Protein AF-A0A8K0NH85-F1 (afdb_monomer_lite)

pLDDT: mean 87.41, std 13.12, range [45.31, 97.56]

Radius of gyration: 28.82 Å; chains: 1; bounding box: 73×36×94 Å

Secondary structure (DSSP, 8-state):
--HHHHHHHHHHHHHHHHHHHHHHHHHHT--PPTTSS-TTS-GGGSHHHHHHHHHHHHHHHHHHHHHHHHHHHHH-SS-SHHHHHHHHHHHHHHHHHHHHHHHHHHHHHHHHHHHHHHHHHHHHHHHHHHHHHTTSPPPPP--------

Organism: NCBI:txid83212

Structure (mmCIF, N/CA/C/O backbone):
data_AF-A0A8K0NH85-F1
#
_entry.id   AF-A0A8K0NH85-F1
#
loop_
_atom_site.group_PDB
_atom_site.id
_atom_site.type_symbol
_atom_site.label_atom_id
_atom_site.label_alt_id
_atom_site.label_comp_id
_atom_site.label_asym_id
_atom_site.label_entity_id
_atom_site.label_seq_id
_atom_site.pdbx_PDB_ins_code
_atom_site.Cartn_x
_atom_site.Cartn_y
_atom_site.Cartn_z
_atom_site.occupancy
_atom_site.B_iso_or_equiv
_atom_site.auth_seq_id
_atom_site.auth_comp_id
_atom_site.auth_asym_id
_atom_site.auth_atom_id
_atom_site.pdbx_PDB_model_num
ATOM 1 N N . MET A 1 1 ? -8.483 4.966 26.892 1.00 64.50 1 MET A N 1
ATOM 2 C CA . MET A 1 1 ? -9.019 5.125 25.525 1.00 64.50 1 MET A CA 1
ATOM 3 C C . MET A 1 1 ? -10.503 4.793 25.533 1.00 64.50 1 MET A C 1
ATOM 5 O O . MET A 1 1 ? -10.872 3.815 26.172 1.00 64.50 1 MET A O 1
ATOM 9 N N . SER A 1 2 ? -11.349 5.618 24.913 1.00 85.12 2 SER A N 1
ATOM 10 C CA . SER A 1 2 ? -12.776 5.311 24.722 1.00 85.12 2 SER A CA 1
ATOM 11 C C . SER A 1 2 ? -12.967 4.445 23.472 1.00 85.12 2 SER A C 1
ATOM 13 O O . SER A 1 2 ? -12.147 4.505 22.558 1.00 85.12 2 SER A O 1
ATOM 15 N N . LEU A 1 3 ? -14.051 3.661 23.414 1.00 86.50 3 LEU A N 1
ATOM 16 C CA . LEU A 1 3 ? -14.378 2.834 22.241 1.00 86.50 3 LEU A CA 1
ATOM 17 C C . LEU A 1 3 ? -14.515 3.677 20.965 1.00 86.50 3 LEU A C 1
ATOM 19 O O . LEU A 1 3 ? -13.900 3.361 19.955 1.00 86.50 3 LEU A O 1
ATOM 23 N N . ARG A 1 4 ? -15.200 4.820 21.053 1.00 89.69 4 ARG A N 1
ATOM 24 C CA . ARG A 1 4 ? -15.358 5.757 19.935 1.00 89.69 4 ARG A CA 1
ATOM 25 C C . ARG A 1 4 ? -14.024 6.246 19.355 1.00 89.69 4 ARG A C 1
ATOM 27 O O . ARG A 1 4 ? -13.866 6.307 18.145 1.00 89.69 4 ARG A O 1
ATOM 34 N N . GLY A 1 5 ? -13.042 6.559 20.204 1.00 91.94 5 GLY A N 1
ATOM 35 C CA . GLY A 1 5 ? -11.722 6.988 19.725 1.00 91.94 5 GLY A CA 1
ATOM 36 C C . GLY A 1 5 ? -10.937 5.866 19.030 1.00 91.94 5 GLY A C 1
ATOM 37 O O . GLY A 1 5 ? -10.089 6.137 18.183 1.00 91.94 5 GLY A O 1
ATOM 38 N N . LEU A 1 6 ? -11.213 4.603 19.371 1.00 93.12 6 LEU A N 1
ATOM 39 C CA . LEU A 1 6 ? -10.645 3.443 18.678 1.00 93.12 6 LEU A CA 1
ATOM 40 C C . LEU A 1 6 ? -11.316 3.227 17.313 1.00 93.12 6 LEU A C 1
ATOM 42 O O . LEU A 1 6 ? -10.627 2.928 16.344 1.00 93.12 6 LEU A O 1
ATOM 46 N N . GLU A 1 7 ? -12.630 3.435 17.216 1.00 94.19 7 GLU A N 1
ATOM 47 C CA . GLU A 1 7 ? -13.377 3.382 15.948 1.00 94.19 7 GLU A CA 1
ATOM 48 C C . GLU A 1 7 ? -12.935 4.476 14.965 1.00 94.19 7 GLU A C 1
ATOM 50 O O . GLU A 1 7 ? -12.741 4.209 13.778 1.00 94.19 7 GLU A O 1
ATOM 55 N N . GLU A 1 8 ? -12.724 5.700 15.453 1.00 96.00 8 GLU A N 1
ATOM 56 C CA . GLU A 1 8 ? -12.229 6.819 14.641 1.00 96.00 8 GLU A CA 1
ATOM 57 C C . GLU A 1 8 ? -10.843 6.506 14.051 1.00 96.00 8 GLU A C 1
ATOM 59 O O . GLU A 1 8 ? -10.610 6.706 12.857 1.00 96.00 8 GLU A O 1
ATOM 64 N N . ARG A 1 9 ? -9.938 5.924 14.848 1.00 96.12 9 ARG A N 1
ATOM 65 C CA . ARG A 1 9 ? -8.616 5.499 14.361 1.00 96.12 9 ARG A CA 1
ATOM 66 C C . ARG A 1 9 ? -8.668 4.298 13.431 1.00 96.12 9 ARG A C 1
ATOM 68 O O . ARG A 1 9 ? -7.950 4.287 12.435 1.00 96.12 9 ARG A O 1
ATOM 75 N N . LEU A 1 10 ? -9.535 3.322 13.700 1.00 96.44 10 LEU A N 1
ATOM 76 C CA . LEU A 1 10 ? -9.773 2.221 12.769 1.00 96.44 10 LEU A CA 1
ATOM 77 C C . LEU A 1 10 ? -10.228 2.760 11.405 1.00 96.44 10 LEU A C 1
ATOM 79 O O . LEU A 1 10 ? -9.728 2.311 10.378 1.00 96.44 10 LEU A O 1
ATOM 83 N N . THR A 1 11 ? -11.132 3.739 11.395 1.00 97.31 11 THR A N 1
ATOM 84 C CA . THR A 1 11 ? -11.631 4.369 10.164 1.00 97.31 11 THR A CA 1
ATOM 85 C C . THR A 1 11 ? -10.499 5.065 9.409 1.00 97.31 11 THR A C 1
ATOM 87 O O . THR A 1 11 ? -10.301 4.813 8.222 1.00 97.31 11 THR A O 1
ATOM 90 N N . ALA A 1 12 ? -9.676 5.854 10.105 1.00 97.19 12 ALA A N 1
ATOM 91 C CA . ALA A 1 12 ? -8.498 6.481 9.506 1.00 97.19 12 ALA A CA 1
ATOM 92 C C . ALA A 1 12 ? -7.509 5.441 8.937 1.00 97.19 12 ALA A C 1
ATOM 94 O O . ALA A 1 12 ? -6.953 5.612 7.848 1.00 97.19 12 ALA A O 1
ATOM 95 N N . LEU A 1 13 ? -7.310 4.315 9.629 1.00 96.38 13 LEU A N 1
ATOM 96 C CA . LEU A 1 13 ? -6.444 3.240 9.149 1.00 96.38 13 LEU A CA 1
ATOM 97 C C . LEU A 1 13 ? -7.036 2.517 7.923 1.00 96.38 13 LEU A C 1
ATOM 99 O O . LEU A 1 13 ? -6.306 2.132 7.009 1.00 96.38 13 LEU A O 1
ATOM 103 N N . GLN A 1 14 ? -8.359 2.368 7.852 1.00 97.25 14 GLN A N 1
ATOM 104 C CA . GLN A 1 14 ? -9.045 1.845 6.666 1.00 97.25 14 GLN A CA 1
ATOM 105 C C . GLN A 1 14 ? -8.878 2.782 5.461 1.00 97.25 14 GLN A C 1
ATOM 107 O O . GLN A 1 14 ? -8.584 2.316 4.359 1.00 97.25 14 GLN A O 1
ATOM 112 N N . GLU A 1 15 ? -8.995 4.095 5.661 1.00 97.12 15 GLU A N 1
ATOM 113 C CA . GLU A 1 15 ? -8.787 5.098 4.610 1.00 97.12 15 GLU A CA 1
ATOM 114 C C . GLU A 1 15 ? -7.349 5.084 4.080 1.00 97.12 15 GLU A C 1
ATOM 116 O O . GLU A 1 15 ? -7.129 5.028 2.866 1.00 97.12 15 GLU A O 1
ATOM 121 N N . THR A 1 16 ? -6.354 5.055 4.970 1.00 95.75 16 THR A N 1
ATOM 122 C CA . THR A 1 16 ? -4.943 4.954 4.560 1.00 95.75 16 THR A CA 1
ATOM 123 C C . THR A 1 16 ? -4.648 3.624 3.861 1.00 95.75 16 THR A C 1
ATOM 125 O O . THR A 1 16 ? -3.892 3.592 2.888 1.00 95.75 16 THR A O 1
ATOM 128 N N . THR A 1 17 ? -5.300 2.528 4.262 1.00 95.62 17 THR A N 1
ATOM 129 C CA . THR A 1 17 ? -5.188 1.231 3.572 1.00 95.62 17 THR A CA 1
ATOM 130 C C . THR A 1 17 ? -5.838 1.261 2.182 1.00 95.62 17 THR A C 1
ATOM 132 O O . THR A 1 17 ? -5.322 0.652 1.238 1.00 95.62 17 THR A O 1
ATOM 135 N N . ALA A 1 18 ? -6.922 2.018 1.996 1.00 96.69 18 ALA A N 1
ATOM 136 C CA . ALA A 1 18 ? -7.509 2.248 0.678 1.00 96.69 18 ALA A CA 1
ATOM 137 C C . ALA A 1 18 ? -6.567 3.056 -0.234 1.00 96.69 18 ALA A C 1
ATOM 139 O O . ALA A 1 18 ? -6.356 2.679 -1.389 1.00 96.69 18 ALA A O 1
ATOM 140 N N . GLN A 1 19 ? -5.936 4.109 0.294 1.00 96.56 19 GLN A N 1
ATOM 141 C CA . GLN A 1 19 ? -4.909 4.874 -0.426 1.00 96.56 19 GLN A CA 1
ATOM 142 C C . GLN A 1 19 ? -3.714 3.987 -0.809 1.00 96.56 19 GLN A C 1
ATOM 144 O O . GLN A 1 19 ? -3.275 3.995 -1.960 1.00 96.56 19 GLN A O 1
ATOM 149 N N . LEU A 1 20 ? -3.252 3.145 0.121 1.00 96.81 20 LEU A N 1
ATOM 150 C CA . LEU A 1 20 ? -2.170 2.186 -0.093 1.00 96.81 20 LEU A CA 1
ATOM 151 C C . LEU A 1 20 ? -2.450 1.249 -1.278 1.00 96.81 20 LEU A C 1
ATOM 153 O O . LEU A 1 20 ? -1.564 1.004 -2.098 1.00 96.81 20 LEU A O 1
ATOM 157 N N . ARG A 1 21 ? -3.681 0.738 -1.401 1.00 96.88 21 ARG A N 1
ATOM 158 C CA . ARG A 1 21 ? -4.094 -0.085 -2.552 1.00 96.88 21 ARG A CA 1
ATOM 159 C C . ARG A 1 21 ? -3.969 0.684 -3.865 1.00 96.88 21 ARG A C 1
ATOM 161 O O . ARG A 1 21 ? -3.410 0.151 -4.819 1.00 96.88 21 ARG A O 1
ATOM 168 N N . GLY A 1 22 ? -4.419 1.939 -3.889 1.00 97.00 22 GLY A N 1
ATOM 169 C CA . GLY A 1 22 ? -4.297 2.806 -5.061 1.00 97.00 22 GLY A CA 1
ATOM 170 C C . GLY A 1 22 ? -2.843 3.014 -5.496 1.00 97.00 22 GLY A C 1
ATOM 171 O O . GLY A 1 22 ? -2.533 2.917 -6.684 1.00 97.00 22 GLY A O 1
ATOM 172 N N . LEU A 1 23 ? -1.930 3.223 -4.544 1.00 96.38 23 LEU A N 1
ATOM 173 C CA . LEU A 1 23 ? -0.499 3.351 -4.836 1.00 96.38 23 LEU A CA 1
ATOM 174 C C . LEU A 1 23 ? 0.108 2.041 -5.356 1.00 96.38 23 LEU A C 1
ATOM 176 O O . LEU A 1 23 ? 0.877 2.063 -6.316 1.00 96.38 23 LEU A O 1
ATOM 180 N N . ILE A 1 24 ? -0.264 0.896 -4.775 1.00 97.56 24 ILE A N 1
ATOM 181 C CA . ILE A 1 24 ? 0.177 -0.425 -5.253 1.00 97.56 24 ILE A CA 1
ATOM 182 C C . ILE A 1 24 ? -0.274 -0.660 -6.697 1.00 97.56 24 ILE A C 1
ATOM 184 O O . ILE A 1 24 ? 0.526 -1.107 -7.521 1.00 97.56 24 ILE A O 1
ATOM 188 N N . ASP A 1 25 ? -1.524 -0.337 -7.018 1.00 96.62 25 ASP A N 1
ATOM 189 C CA . ASP A 1 25 ? -2.052 -0.480 -8.374 1.00 96.62 25 ASP A CA 1
ATOM 190 C C . ASP A 1 25 ? -1.358 0.472 -9.354 1.00 96.62 25 ASP A C 1
ATOM 192 O O . ASP A 1 25 ? -1.064 0.085 -10.488 1.00 96.62 25 ASP A O 1
ATOM 196 N N . ARG A 1 26 ? -1.039 1.695 -8.915 1.00 96.12 26 ARG A N 1
ATOM 197 C CA . ARG A 1 26 ? -0.249 2.651 -9.698 1.00 96.12 26 ARG A CA 1
ATOM 198 C C . ARG A 1 26 ? 1.155 2.120 -9.978 1.00 96.12 26 ARG A C 1
ATOM 200 O O . ARG A 1 26 ? 1.601 2.206 -11.116 1.00 96.12 26 ARG A O 1
ATOM 207 N N . LEU A 1 27 ? 1.825 1.539 -8.982 1.00 96.00 27 LEU A N 1
ATOM 208 C CA . LEU A 1 27 ? 3.144 0.927 -9.159 1.00 96.00 27 LEU A CA 1
ATOM 209 C C . LEU A 1 27 ? 3.080 -0.255 -10.132 1.00 96.00 27 LEU A C 1
ATOM 211 O O . LEU A 1 27 ? 3.951 -0.398 -10.983 1.00 96.00 27 LEU A O 1
ATOM 215 N N . ALA A 1 28 ? 2.043 -1.089 -10.030 1.00 94.44 28 ALA A N 1
ATOM 216 C CA . ALA A 1 28 ? 1.883 -2.261 -10.887 1.00 94.44 28 ALA A CA 1
ATOM 217 C C . ALA A 1 28 ? 1.701 -1.900 -12.369 1.00 94.44 28 ALA A C 1
ATOM 219 O O . ALA A 1 28 ? 2.141 -2.660 -13.231 1.00 94.44 28 ALA A O 1
ATOM 220 N N . LYS A 1 29 ? 1.054 -0.760 -12.643 1.00 94.19 29 LYS A N 1
ATOM 221 C CA . LYS A 1 29 ? 0.748 -0.240 -13.986 1.00 94.19 29 LYS A CA 1
ATOM 222 C C . LYS A 1 29 ? 1.754 0.806 -14.474 1.00 94.19 29 LYS A C 1
ATOM 224 O O . LYS A 1 29 ? 1.499 1.469 -15.475 1.00 94.19 29 LYS A O 1
ATOM 229 N N . LEU A 1 30 ? 2.849 1.015 -13.747 1.00 92.12 30 LEU A N 1
ATOM 230 C CA . LEU A 1 30 ? 3.842 2.007 -14.121 1.00 92.12 30 LEU A CA 1
ATOM 231 C C . LEU A 1 30 ? 4.614 1.515 -15.350 1.00 92.12 30 LEU A C 1
ATOM 233 O O . LEU A 1 30 ? 5.323 0.512 -15.283 1.00 92.12 30 LEU A O 1
ATOM 237 N N . GLU A 1 31 ? 4.478 2.240 -16.455 1.00 89.12 31 GLU A N 1
ATOM 238 C CA . GLU A 1 31 ? 5.200 1.978 -17.696 1.00 89.12 31 GLU A CA 1
ATOM 239 C C . GLU A 1 31 ? 6.320 2.998 -17.892 1.00 89.12 31 GLU A C 1
ATOM 241 O O . GLU A 1 31 ? 6.141 4.199 -17.676 1.00 89.12 31 GLU A O 1
ATOM 246 N N . PHE A 1 32 ? 7.480 2.516 -18.330 1.00 87.25 32 PHE A 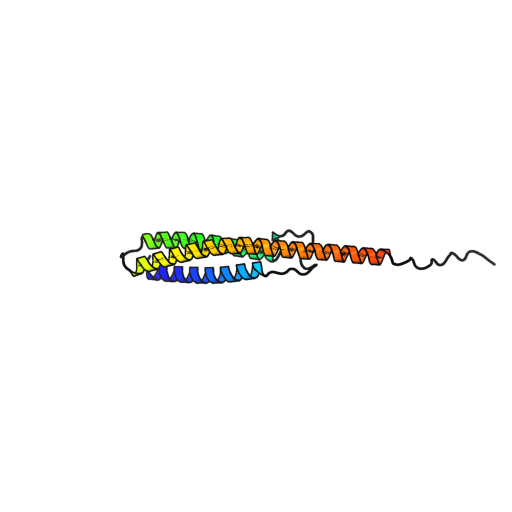N 1
ATOM 247 C CA . PHE A 1 32 ? 8.631 3.357 -18.627 1.00 87.25 32 PHE A CA 1
ATOM 248 C C . PHE A 1 32 ? 8.790 3.550 -20.132 1.00 87.25 32 PHE A C 1
ATOM 250 O O . PHE A 1 32 ? 8.844 2.584 -20.894 1.00 87.25 32 PHE A O 1
ATOM 257 N N . GLN A 1 33 ? 8.915 4.806 -20.560 1.00 83.94 33 GLN A N 1
ATOM 258 C CA . GLN A 1 33 ? 9.293 5.118 -21.935 1.00 83.94 33 GLN A CA 1
ATOM 259 C C . GLN A 1 33 ? 10.818 4.986 -22.108 1.00 83.94 33 GLN A C 1
ATOM 261 O O . GLN A 1 33 ? 11.564 5.359 -21.195 1.00 83.94 33 GLN A O 1
ATOM 266 N N . PRO A 1 34 ? 11.315 4.481 -23.253 1.00 79.62 34 PRO A N 1
ATOM 267 C CA . PRO A 1 34 ? 12.749 4.465 -23.550 1.00 79.62 34 PRO A CA 1
ATOM 268 C C . PRO A 1 34 ? 13.355 5.874 -23.430 1.00 79.62 34 PRO A C 1
ATOM 270 O O . PRO A 1 34 ? 12.788 6.824 -23.968 1.00 79.62 34 PRO A O 1
ATOM 273 N N . GLY A 1 35 ? 14.481 6.023 -22.724 1.00 74.62 35 GLY A N 1
ATOM 274 C CA . GLY A 1 35 ? 15.128 7.322 -22.485 1.00 74.62 35 GLY A CA 1
ATOM 275 C C . GLY A 1 35 ? 14.554 8.160 -21.334 1.00 74.62 35 GLY A C 1
ATOM 276 O O . GLY A 1 35 ? 15.128 9.193 -21.003 1.00 74.62 35 GLY A O 1
ATOM 277 N N . ALA A 1 36 ? 13.458 7.741 -20.686 1.00 75.81 36 ALA A N 1
ATOM 278 C CA . ALA A 1 36 ? 12.893 8.461 -19.535 1.00 75.81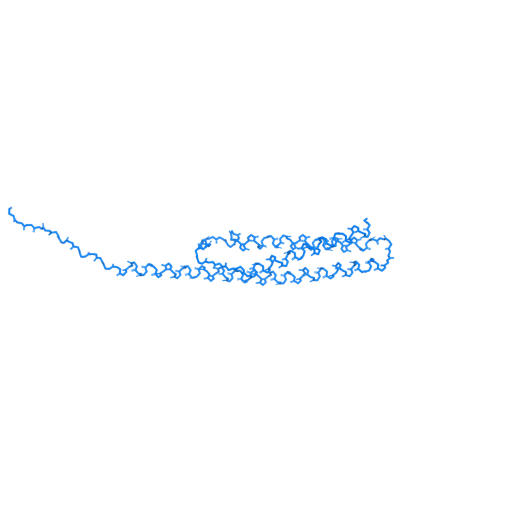 36 ALA A CA 1
ATOM 279 C C . ALA A 1 36 ? 13.679 8.239 -18.230 1.00 75.81 36 ALA A C 1
ATOM 281 O O . ALA A 1 36 ? 13.579 9.040 -17.302 1.00 75.81 36 ALA A O 1
ATOM 282 N N . VAL A 1 37 ? 14.446 7.149 -18.148 1.00 75.88 37 VAL A N 1
ATOM 283 C CA . VAL A 1 37 ? 15.313 6.835 -17.008 1.00 75.88 37 VAL A CA 1
ATOM 284 C C . VAL A 1 37 ? 16.716 6.577 -17.547 1.00 75.88 37 VAL A C 1
ATOM 286 O O . VAL A 1 37 ? 16.863 5.666 -18.364 1.00 75.88 37 VAL A O 1
ATOM 289 N N . PRO A 1 38 ? 17.743 7.320 -17.095 1.00 77.19 38 PRO A N 1
ATOM 290 C CA . PRO A 1 38 ? 19.113 7.094 -17.536 1.00 77.19 38 PRO A CA 1
ATOM 291 C C . PRO A 1 38 ? 19.536 5.629 -17.354 1.00 77.19 38 PRO A C 1
ATOM 293 O O . PRO A 1 38 ? 19.190 4.983 -16.358 1.00 77.19 38 PRO A O 1
ATOM 296 N N . LEU A 1 39 ? 20.304 5.101 -18.311 1.00 75.31 39 LEU A N 1
ATOM 297 C CA . LEU A 1 39 ? 20.749 3.701 -18.304 1.00 75.31 39 LEU A CA 1
ATOM 298 C C . LEU A 1 39 ? 21.598 3.339 -17.075 1.00 75.31 39 LEU A C 1
ATOM 300 O O . LEU A 1 39 ? 21.568 2.178 -16.665 1.00 75.31 39 LEU A O 1
ATOM 304 N N . ASP A 1 40 ? 22.297 4.325 -16.506 1.00 76.94 40 ASP A N 1
ATOM 305 C CA . ASP A 1 40 ? 23.177 4.188 -15.338 1.00 76.94 40 ASP A CA 1
ATOM 306 C C . ASP A 1 40 ? 22.517 4.637 -14.022 1.00 76.94 40 ASP A C 1
ATOM 308 O O . ASP A 1 40 ? 23.149 4.598 -12.971 1.00 76.94 40 ASP A O 1
ATOM 312 N N . ALA A 1 41 ? 21.257 5.087 -14.057 1.00 75.38 41 ALA A N 1
ATOM 313 C CA . ALA A 1 41 ? 20.554 5.499 -12.845 1.00 75.38 41 ALA A CA 1
ATOM 314 C C . ALA A 1 41 ? 20.169 4.283 -11.993 1.00 75.38 41 ALA A C 1
ATOM 316 O O . ALA A 1 41 ? 19.632 3.298 -12.509 1.00 75.38 41 ALA A O 1
ATOM 317 N N . ASP A 1 42 ? 20.366 4.382 -10.680 1.00 78.75 42 ASP A N 1
ATOM 318 C CA . ASP A 1 42 ? 19.856 3.392 -9.736 1.00 78.75 42 ASP A CA 1
ATOM 319 C C . ASP A 1 42 ? 18.326 3.292 -9.800 1.00 78.75 42 ASP A C 1
ATOM 321 O O . ASP A 1 42 ? 17.617 4.287 -9.980 1.00 78.75 42 ASP A O 1
ATOM 325 N N . ASP A 1 43 ? 17.805 2.076 -9.620 1.00 73.50 43 ASP A N 1
ATOM 326 C CA . ASP A 1 43 ? 16.359 1.819 -9.586 1.00 73.50 43 ASP A CA 1
ATOM 327 C C . ASP A 1 43 ? 15.666 2.644 -8.482 1.00 73.50 43 ASP A C 1
ATOM 329 O O . ASP A 1 43 ? 14.519 3.063 -8.654 1.00 73.50 43 ASP A O 1
ATOM 333 N N . ASP A 1 44 ? 16.366 2.908 -7.375 1.00 77.62 44 ASP A N 1
ATOM 334 C CA . ASP A 1 44 ? 15.855 3.664 -6.225 1.00 77.62 44 ASP A CA 1
ATOM 335 C C . ASP A 1 44 ? 15.664 5.160 -6.528 1.00 77.62 44 ASP A C 1
ATOM 337 O O . ASP A 1 44 ? 14.793 5.791 -5.936 1.00 77.62 44 ASP A O 1
ATOM 341 N N . SER A 1 45 ? 16.404 5.700 -7.501 1.00 80.31 45 SER A N 1
ATOM 342 C CA . SER A 1 45 ? 16.272 7.086 -7.982 1.00 80.31 45 SER A CA 1
ATOM 343 C C . SER A 1 45 ? 15.191 7.244 -9.057 1.00 80.31 45 SER A C 1
ATOM 345 O O . SER A 1 45 ? 14.991 8.331 -9.595 1.00 80.31 45 SER A O 1
ATOM 347 N N . SER A 1 46 ? 14.522 6.153 -9.439 1.00 84.69 46 SER A N 1
ATOM 348 C CA . SER A 1 46 ? 13.432 6.184 -10.412 1.00 84.69 46 SER A CA 1
ATOM 349 C C . SER A 1 46 ? 12.088 6.464 -9.737 1.00 84.69 46 SER A C 1
ATOM 351 O O . SER A 1 46 ? 11.889 6.155 -8.562 1.00 84.69 46 SER A O 1
ATOM 353 N N . ALA A 1 47 ? 11.098 6.910 -10.517 1.00 87.38 47 ALA A N 1
ATOM 354 C CA . ALA A 1 47 ? 9.720 7.064 -10.042 1.00 87.38 47 ALA A CA 1
ATOM 355 C C . ALA A 1 47 ? 9.138 5.769 -9.427 1.00 87.38 47 ALA A C 1
ATOM 357 O O . ALA A 1 47 ? 8.291 5.832 -8.537 1.00 87.38 47 ALA A O 1
ATOM 358 N N . SER A 1 48 ? 9.596 4.583 -9.863 1.00 90.62 48 SER A N 1
ATOM 359 C CA . SER A 1 48 ? 9.208 3.319 -9.212 1.00 90.62 48 SER A CA 1
ATOM 360 C C . SER A 1 48 ? 9.874 3.100 -7.860 1.00 90.62 48 SER A C 1
ATOM 362 O O . SER A 1 48 ? 9.262 2.474 -6.993 1.00 90.62 48 SER A O 1
ATOM 364 N N . GLY A 1 49 ? 11.102 3.590 -7.682 1.00 91.50 49 GLY A N 1
ATOM 365 C CA . GLY A 1 49 ? 11.857 3.531 -6.434 1.00 91.50 49 GLY A CA 1
ATOM 366 C C . GLY A 1 49 ? 11.206 4.391 -5.361 1.00 91.50 49 GLY A C 1
ATOM 367 O O . GLY A 1 49 ? 10.847 3.876 -4.302 1.00 91.50 49 GLY A O 1
ATOM 368 N N . GLU A 1 50 ? 10.925 5.654 -5.686 1.00 92.19 50 GLU A N 1
ATOM 369 C CA . GLU A 1 50 ? 10.217 6.594 -4.806 1.00 92.19 50 GLU A CA 1
ATOM 370 C C . GLU A 1 50 ? 8.844 6.054 -4.385 1.00 92.19 50 GLU A C 1
ATOM 372 O O . GLU A 1 50 ? 8.553 5.932 -3.193 1.00 92.19 50 GLU A O 1
ATOM 377 N N . LEU A 1 51 ? 8.031 5.619 -5.357 1.00 94.50 51 LEU A N 1
ATOM 378 C CA . LEU A 1 51 ? 6.711 5.048 -5.089 1.00 94.50 51 LEU A CA 1
ATOM 379 C C . LEU A 1 51 ? 6.808 3.758 -4.255 1.00 94.50 51 LEU A C 1
ATOM 381 O O . LEU A 1 51 ? 5.984 3.509 -3.376 1.00 94.50 51 LEU A O 1
ATOM 385 N N . SER A 1 52 ? 7.837 2.935 -4.484 1.00 94.75 52 SER A N 1
ATOM 386 C CA . SER A 1 52 ? 8.091 1.741 -3.669 1.00 94.75 52 SER A CA 1
ATOM 387 C C . SER A 1 52 ? 8.489 2.087 -2.234 1.00 94.75 52 SER A C 1
ATOM 389 O O . SER A 1 52 ? 8.099 1.368 -1.310 1.00 94.75 52 SER A O 1
ATOM 391 N N . ALA A 1 53 ? 9.259 3.156 -2.030 1.00 95.50 53 ALA A N 1
ATOM 392 C CA . ALA A 1 53 ? 9.658 3.620 -0.708 1.00 95.50 53 ALA A CA 1
ATOM 393 C C . ALA A 1 53 ? 8.452 4.156 0.079 1.00 95.50 53 ALA A C 1
ATOM 395 O O . ALA A 1 53 ? 8.262 3.761 1.232 1.00 95.50 53 ALA A O 1
ATOM 396 N N . GLU A 1 54 ? 7.601 4.959 -0.565 1.00 96.31 54 GLU A N 1
ATOM 397 C CA . GLU A 1 54 ? 6.357 5.486 0.008 1.00 96.31 54 GLU A CA 1
ATOM 398 C C . GLU A 1 54 ? 5.401 4.356 0.418 1.00 96.31 54 GLU A C 1
ATOM 400 O O . GLU A 1 54 ? 5.021 4.255 1.586 1.00 96.31 54 GLU A O 1
ATOM 405 N N . ILE A 1 55 ? 5.098 3.429 -0.502 1.00 96.69 55 ILE A N 1
ATOM 406 C CA . ILE A 1 55 ? 4.263 2.250 -0.215 1.00 96.69 55 ILE A CA 1
ATOM 407 C C . ILE A 1 55 ? 4.865 1.423 0.928 1.00 96.69 55 ILE A C 1
ATOM 409 O O . ILE A 1 55 ? 4.152 0.943 1.812 1.00 96.69 55 ILE A O 1
ATOM 413 N N . GLY A 1 56 ? 6.191 1.256 0.926 1.00 96.31 56 GLY A N 1
ATOM 414 C CA . GLY A 1 56 ? 6.922 0.555 1.974 1.00 96.31 56 GLY A CA 1
ATOM 415 C C . GLY A 1 56 ? 6.752 1.198 3.350 1.00 96.31 56 GLY A C 1
ATOM 416 O O . GLY A 1 56 ? 6.543 0.479 4.327 1.00 96.31 56 GLY A O 1
ATOM 417 N N . GLN A 1 57 ? 6.826 2.527 3.427 1.00 96.56 57 GLN A N 1
ATOM 418 C CA . GLN A 1 57 ? 6.626 3.274 4.666 1.00 96.56 57 GLN A CA 1
ATOM 419 C C . GLN A 1 57 ? 5.175 3.188 5.143 1.00 96.56 57 GLN A C 1
ATOM 421 O O . GLN A 1 57 ? 4.953 2.826 6.295 1.00 96.56 57 GLN A O 1
ATOM 426 N N . MET A 1 58 ? 4.202 3.423 4.258 1.00 96.69 58 MET A N 1
ATOM 427 C CA . MET A 1 58 ? 2.777 3.331 4.596 1.00 96.69 58 MET A CA 1
ATOM 428 C C . MET A 1 58 ? 2.387 1.940 5.102 1.00 96.69 58 MET A C 1
ATOM 430 O O . MET A 1 58 ? 1.643 1.828 6.070 1.00 96.69 58 MET A O 1
ATOM 434 N N . MET A 1 59 ? 2.915 0.868 4.499 1.00 96.06 59 MET A N 1
ATOM 435 C CA . MET A 1 59 ? 2.684 -0.494 4.995 1.00 96.06 59 MET A CA 1
ATOM 436 C C . MET A 1 59 ? 3.238 -0.716 6.401 1.00 96.06 59 MET A C 1
ATOM 438 O O . MET A 1 59 ? 2.576 -1.376 7.193 1.00 96.06 59 MET A O 1
ATOM 442 N N . ARG A 1 60 ? 4.455 -0.234 6.694 1.00 96.44 60 ARG A N 1
ATOM 443 C CA . ARG A 1 60 ? 5.055 -0.391 8.028 1.00 96.44 60 ARG A CA 1
ATOM 444 C C . ARG A 1 60 ? 4.216 0.341 9.065 1.00 96.44 60 ARG A C 1
ATOM 446 O O . ARG A 1 60 ? 3.694 -0.299 9.964 1.00 96.44 60 ARG A O 1
ATOM 453 N N . SER A 1 61 ? 3.977 1.633 8.843 1.00 96.50 61 SER A N 1
ATOM 454 C CA . SER A 1 61 ? 3.155 2.450 9.738 1.00 96.50 61 SER A CA 1
ATOM 455 C C . SER A 1 61 ? 1.742 1.889 9.913 1.00 96.50 61 SER A C 1
ATOM 457 O O . SER A 1 61 ? 1.220 1.897 11.021 1.00 96.50 61 SER A O 1
ATOM 459 N N . GLY A 1 62 ? 1.132 1.361 8.848 1.00 96.12 62 GLY A N 1
ATOM 460 C CA . GLY A 1 62 ? -0.196 0.757 8.929 1.00 96.12 62 GLY A CA 1
ATOM 461 C C . GLY A 1 62 ? -0.234 -0.555 9.719 1.00 96.12 62 GLY A C 1
ATOM 462 O O . GLY A 1 62 ? -1.207 -0.804 10.423 1.00 96.12 62 GLY A O 1
ATOM 463 N N . LEU A 1 63 ? 0.808 -1.390 9.628 1.00 95.88 63 LEU A N 1
ATOM 464 C CA . LEU A 1 63 ? 0.920 -2.614 10.433 1.00 95.88 63 LEU A CA 1
ATOM 465 C C . LEU A 1 63 ? 1.163 -2.292 11.910 1.00 95.88 63 LEU A C 1
ATOM 467 O O . LEU A 1 63 ? 0.519 -2.899 12.761 1.00 95.88 63 LEU A O 1
ATOM 471 N N . ASP A 1 64 ? 2.028 -1.318 12.192 1.00 97.06 64 ASP A N 1
ATOM 472 C CA . ASP A 1 64 ? 2.322 -0.878 13.558 1.00 97.06 64 ASP A CA 1
ATOM 473 C C . ASP A 1 64 ? 1.057 -0.302 14.232 1.00 97.06 64 ASP A C 1
ATOM 475 O O . ASP A 1 64 ? 0.724 -0.676 15.356 1.00 97.06 64 ASP A O 1
ATOM 479 N N . GLU A 1 65 ? 0.288 0.544 13.529 1.00 96.25 65 GLU A N 1
ATOM 480 C CA . GLU A 1 65 ? -0.985 1.081 14.045 1.00 96.25 65 GLU A CA 1
ATOM 481 C C . GLU A 1 65 ? -2.053 -0.013 14.196 1.00 96.25 65 GLU A C 1
ATOM 483 O O . GLU A 1 65 ? -2.820 0.009 15.157 1.00 96.25 65 GLU A O 1
ATOM 488 N N . GLN A 1 66 ? -2.116 -0.992 13.285 1.00 97.19 66 GLN A N 1
ATOM 489 C CA . GLN A 1 66 ? -3.053 -2.115 13.405 1.00 97.19 66 GLN A CA 1
ATOM 490 C C . GLN A 1 66 ? -2.757 -2.966 14.643 1.00 97.19 66 GLN A C 1
ATOM 492 O O . GLN A 1 66 ? -3.689 -3.367 15.345 1.00 97.19 66 GLN A O 1
ATOM 497 N N . GLU A 1 67 ? -1.479 -3.237 14.914 1.00 97.00 67 GLU A N 1
ATOM 498 C CA . GLU A 1 67 ? -1.053 -3.978 16.097 1.00 97.00 67 GLU A CA 1
ATOM 499 C C . GLU A 1 67 ? -1.391 -3.209 17.376 1.00 97.00 67 GLU A C 1
ATOM 501 O O . GLU A 1 67 ? -2.019 -3.773 18.276 1.00 97.00 67 GLU A O 1
ATOM 506 N N . LEU A 1 68 ? -1.079 -1.911 17.413 1.00 96.38 68 LEU A N 1
ATOM 507 C CA . LEU A 1 68 ? -1.419 -1.044 18.537 1.00 96.38 68 LEU A CA 1
ATOM 508 C C . LEU A 1 68 ? -2.936 -1.000 18.779 1.00 96.38 68 LEU A C 1
ATOM 510 O O . LEU A 1 68 ? -3.392 -1.225 19.901 1.00 96.38 68 LEU A O 1
ATOM 514 N N . LEU A 1 69 ? -3.734 -0.798 17.726 1.00 95.81 69 LEU A N 1
ATOM 515 C CA . LEU A 1 69 ? -5.196 -0.804 17.816 1.00 95.81 69 LEU A CA 1
ATOM 516 C C . LEU A 1 69 ? -5.727 -2.134 18.346 1.00 95.81 69 LEU A C 1
ATOM 518 O O . LEU A 1 69 ? -6.628 -2.147 19.184 1.00 95.81 69 LEU A O 1
ATOM 522 N N . ARG A 1 70 ? -5.172 -3.260 17.891 1.00 96.44 70 ARG A N 1
ATOM 523 C CA . ARG A 1 70 ? -5.560 -4.590 18.373 1.00 96.44 70 ARG A CA 1
ATOM 524 C C . ARG A 1 70 ? -5.320 -4.726 19.876 1.00 96.44 70 ARG A C 1
ATOM 526 O O . ARG A 1 70 ? -6.194 -5.222 20.594 1.00 96.44 70 ARG A O 1
ATOM 533 N N . GLU A 1 71 ? -4.164 -4.278 20.356 1.00 95.50 71 GLU A N 1
ATOM 534 C CA . GLU A 1 71 ? -3.831 -4.291 21.779 1.00 95.50 71 GLU A CA 1
ATOM 535 C C . GLU A 1 71 ? -4.767 -3.382 22.574 1.00 95.50 71 GLU A C 1
ATOM 537 O O . GLU A 1 71 ? -5.387 -3.822 23.543 1.00 95.50 71 GLU A O 1
ATOM 542 N N . GLU A 1 72 ? -4.969 -2.142 22.145 1.00 94.75 72 GLU A N 1
ATOM 543 C CA . GLU A 1 72 ? -5.826 -1.193 22.854 1.00 94.75 72 GLU A CA 1
ATOM 544 C C . GLU A 1 72 ? -7.295 -1.634 22.890 1.00 94.75 72 GLU A C 1
ATOM 546 O O . GLU A 1 72 ? -7.958 -1.501 23.924 1.00 94.75 72 GLU A O 1
ATOM 551 N N . VAL A 1 73 ? -7.796 -2.236 21.806 1.00 94.94 73 VAL A N 1
ATOM 552 C CA . VAL A 1 73 ? -9.122 -2.867 21.771 1.00 94.94 73 VAL A CA 1
ATOM 553 C C . VAL A 1 73 ? -9.195 -4.040 22.742 1.00 94.94 73 VAL A C 1
ATOM 555 O O . VAL A 1 73 ? -10.252 -4.269 23.324 1.00 94.94 73 VAL A O 1
ATOM 558 N N . SER A 1 74 ? -8.109 -4.778 22.984 1.00 91.69 74 SER A N 1
ATOM 559 C CA . SER A 1 74 ? -8.106 -5.859 23.977 1.00 91.69 74 SER A CA 1
ATOM 560 C C . SER A 1 74 ? -8.310 -5.329 25.408 1.00 91.69 74 SER A C 1
ATOM 562 O O . SER A 1 74 ? -9.094 -5.910 26.169 1.00 91.69 74 SER A O 1
ATOM 564 N N . PHE A 1 75 ? -7.720 -4.170 25.731 1.00 91.31 75 PHE A N 1
ATOM 565 C CA . PHE A 1 75 ? -7.793 -3.525 27.050 1.00 91.31 75 PHE A CA 1
ATOM 566 C C . PHE A 1 75 ? -9.011 -2.608 27.248 1.00 91.31 75 PHE A C 1
ATOM 568 O O . PHE A 1 75 ? -9.316 -2.239 28.385 1.00 91.31 75 PHE A O 1
ATOM 575 N N . ALA A 1 76 ? -9.728 -2.247 26.180 1.00 88.62 76 ALA A N 1
ATOM 576 C CA . ALA A 1 76 ? -10.907 -1.387 26.264 1.00 88.62 76 ALA A CA 1
ATOM 577 C C . ALA A 1 76 ? -12.007 -1.992 27.161 1.00 88.62 76 ALA A C 1
ATOM 579 O O . ALA A 1 76 ? -12.270 -3.195 27.128 1.00 88.62 76 ALA A O 1
ATOM 580 N N . ARG A 1 77 ? -12.674 -1.152 27.962 1.00 85.88 77 ARG A N 1
ATOM 581 C CA . ARG A 1 77 ? -13.833 -1.519 28.793 1.00 85.88 77 ARG A CA 1
ATOM 582 C C . ARG A 1 77 ? -14.995 -0.551 28.534 1.00 85.88 77 ARG A C 1
ATOM 584 O O . ARG A 1 77 ? -14.723 0.614 28.239 1.00 85.88 77 ARG A O 1
ATOM 591 N N . PRO A 1 78 ? -16.257 -0.980 28.717 1.00 82.94 78 PRO A N 1
ATOM 592 C CA . PRO A 1 78 ? -16.701 -2.327 29.101 1.00 82.94 78 PRO A CA 1
ATOM 593 C C . PRO A 1 78 ? -16.584 -3.359 27.967 1.00 82.94 78 PRO A C 1
ATOM 595 O O . PRO A 1 78 ? -16.468 -3.007 26.795 1.00 82.94 78 PRO A O 1
ATOM 598 N N . ASP A 1 79 ? -16.603 -4.642 28.330 1.00 81.25 79 ASP A N 1
ATOM 599 C CA . ASP A 1 79 ? -16.772 -5.726 27.361 1.00 81.25 79 ASP A CA 1
ATOM 600 C C . ASP A 1 79 ? -18.217 -5.730 26.839 1.00 81.25 79 ASP A C 1
ATOM 602 O O . ASP A 1 79 ? -19.167 -5.589 27.609 1.00 81.25 79 ASP A O 1
ATOM 606 N N . GLY A 1 80 ? -18.388 -5.874 25.525 1.00 88.31 80 GLY A N 1
ATOM 607 C CA . GLY A 1 80 ? -19.695 -5.829 24.877 1.00 88.31 80 GLY A CA 1
ATOM 608 C C . GLY A 1 80 ? -19.619 -6.114 23.379 1.00 88.31 80 GLY A C 1
ATOM 609 O O . GLY A 1 80 ? -18.532 -6.266 22.818 1.00 88.31 80 GLY A O 1
ATOM 610 N N . VAL A 1 81 ? -20.786 -6.167 22.734 1.00 90.12 81 VAL A N 1
ATOM 611 C CA . VAL A 1 81 ? -20.923 -6.495 21.301 1.00 90.12 81 VAL A CA 1
ATOM 612 C C . VAL A 1 81 ? -20.154 -5.512 20.408 1.00 90.12 81 VAL A C 1
ATOM 614 O O . VAL A 1 81 ? -19.582 -5.900 19.392 1.00 90.12 81 VAL A O 1
ATOM 617 N N . GLU A 1 82 ? -20.101 -4.239 20.795 1.00 89.56 82 GLU A N 1
ATOM 618 C CA . GLU A 1 82 ? -19.347 -3.205 20.075 1.00 89.56 82 GLU A CA 1
ATOM 619 C C . GLU A 1 82 ? -17.843 -3.502 20.090 1.00 89.56 82 GLU A C 1
ATOM 621 O O . GLU A 1 82 ? -17.207 -3.536 19.041 1.00 89.56 82 GLU A O 1
ATOM 626 N N . LYS A 1 83 ? -17.288 -3.853 21.258 1.00 92.50 83 LYS A N 1
ATOM 627 C CA . LYS A 1 83 ? -15.879 -4.250 21.400 1.00 92.50 83 LYS A CA 1
ATOM 628 C C . LYS A 1 83 ? -15.546 -5.488 20.567 1.00 92.50 83 LYS A C 1
ATOM 630 O O . LYS A 1 83 ? -14.468 -5.555 19.979 1.00 92.50 83 LYS A O 1
ATOM 635 N N . THR A 1 84 ? -16.437 -6.482 20.526 1.00 93.31 84 THR A N 1
ATOM 636 C CA . THR A 1 84 ? -16.209 -7.691 19.718 1.00 93.31 84 THR A CA 1
ATOM 637 C C . THR A 1 84 ? -16.201 -7.379 18.227 1.00 93.31 84 THR A C 1
ATOM 639 O O . THR A 1 84 ? -15.291 -7.827 17.539 1.00 93.31 84 THR A O 1
ATOM 642 N N . ARG A 1 85 ? -17.131 -6.543 17.746 1.00 94.25 85 ARG A N 1
ATOM 643 C CA . ARG A 1 85 ? -17.165 -6.108 16.339 1.00 94.25 85 ARG A CA 1
ATOM 644 C C . ARG A 1 85 ? -15.921 -5.312 15.967 1.00 94.25 85 ARG A C 1
ATOM 646 O O . ARG A 1 85 ? -15.268 -5.616 14.978 1.00 94.25 85 ARG A O 1
ATOM 653 N N . LEU A 1 86 ? -15.543 -4.359 16.814 1.00 94.56 86 LEU A N 1
ATOM 654 C CA . LEU A 1 86 ? -14.344 -3.555 16.617 1.00 94.56 86 LEU A CA 1
ATOM 655 C C . LEU A 1 86 ? -13.086 -4.432 16.523 1.00 94.56 86 LEU A C 1
ATOM 657 O O . LEU A 1 86 ? -12.236 -4.214 15.665 1.00 94.56 86 LEU A O 1
ATOM 661 N N . ARG A 1 87 ? -12.984 -5.468 17.363 1.00 95.62 87 ARG A N 1
ATOM 662 C CA . ARG A 1 87 ? -11.890 -6.445 17.294 1.00 95.62 87 ARG A CA 1
ATOM 663 C C . ARG A 1 87 ? -11.883 -7.206 15.969 1.00 95.62 87 ARG A C 1
ATOM 665 O O . ARG A 1 87 ? -10.833 -7.319 15.349 1.00 95.62 87 ARG A O 1
ATOM 672 N N . GLU A 1 88 ? -13.031 -7.720 15.539 1.00 96.62 88 GLU A N 1
ATOM 673 C CA . GLU A 1 88 ? -13.165 -8.423 14.256 1.00 96.62 88 GLU A CA 1
ATOM 674 C C . GLU A 1 88 ? -12.776 -7.527 13.072 1.00 96.62 88 GLU A C 1
ATOM 676 O O . GLU A 1 88 ? -12.106 -7.978 12.142 1.00 96.62 88 GLU A O 1
ATOM 681 N N . ASP A 1 89 ? -13.144 -6.248 13.122 1.00 96.75 89 ASP A N 1
ATOM 682 C CA . ASP A 1 89 ? -12.808 -5.276 12.086 1.00 96.75 89 ASP A CA 1
ATOM 683 C C . ASP A 1 89 ? -11.303 -4.967 12.040 1.00 96.75 89 ASP A C 1
ATOM 685 O O . ASP A 1 89 ? -10.727 -4.897 10.951 1.00 96.75 89 ASP A O 1
ATOM 689 N N . VAL A 1 90 ? -10.649 -4.846 13.201 1.00 97.31 90 VAL A N 1
ATOM 690 C CA . VAL A 1 90 ? -9.188 -4.676 13.309 1.00 97.31 90 VAL A CA 1
ATOM 691 C C . VAL A 1 90 ? -8.442 -5.903 12.772 1.00 97.31 90 VAL A C 1
ATOM 693 O O . VAL A 1 90 ? -7.456 -5.756 12.046 1.00 97.31 90 VAL A O 1
ATOM 696 N N . GLU A 1 91 ? -8.907 -7.117 13.076 1.00 97.50 91 GLU A N 1
ATOM 697 C CA . GLU A 1 91 ? -8.321 -8.357 12.542 1.00 97.50 91 GLU A CA 1
ATOM 698 C C . GLU A 1 91 ? -8.506 -8.463 11.022 1.00 97.50 91 GLU A C 1
ATOM 700 O O . GLU A 1 91 ? -7.569 -8.790 10.285 1.00 97.50 91 GLU A O 1
ATOM 705 N N . ARG A 1 92 ? -9.699 -8.115 10.519 1.00 97.44 92 ARG A N 1
ATOM 706 C CA . ARG A 1 92 ? -9.974 -8.066 9.077 1.00 97.44 92 ARG A CA 1
ATOM 707 C C . ARG A 1 92 ? -9.044 -7.084 8.365 1.00 97.44 92 ARG A C 1
ATOM 709 O O . ARG A 1 92 ? -8.527 -7.406 7.294 1.00 97.44 92 ARG A O 1
ATOM 716 N N . LEU A 1 93 ? -8.797 -5.921 8.964 1.00 97.00 93 LEU A N 1
ATOM 717 C CA . LEU A 1 93 ? -7.866 -4.931 8.429 1.00 97.00 93 LEU A CA 1
ATOM 718 C C . LEU A 1 93 ? -6.412 -5.434 8.437 1.00 97.00 93 LEU A C 1
ATOM 720 O O . LEU A 1 93 ? -5.682 -5.217 7.471 1.00 97.00 93 LEU A O 1
ATOM 724 N N . GLY A 1 94 ? -6.006 -6.189 9.460 1.00 96.56 94 GLY A N 1
ATOM 725 C CA . GLY A 1 94 ? -4.705 -6.866 9.485 1.00 96.56 94 GLY A CA 1
ATOM 726 C C . GLY A 1 94 ? -4.534 -7.860 8.327 1.00 96.56 94 GLY A C 1
ATOM 727 O O . GLY A 1 94 ? -3.520 -7.847 7.620 1.00 96.56 94 GLY A O 1
ATOM 728 N N . ALA A 1 95 ? -5.556 -8.678 8.057 1.00 96.75 95 ALA A N 1
ATOM 729 C CA . ALA A 1 95 ? -5.558 -9.594 6.914 1.00 96.75 95 ALA A CA 1
ATOM 730 C C . ALA A 1 95 ? -5.498 -8.848 5.566 1.00 96.75 95 ALA A C 1
ATOM 732 O O . ALA A 1 95 ? -4.822 -9.276 4.622 1.00 96.75 95 ALA A O 1
ATOM 733 N N . GLU A 1 96 ? -6.168 -7.702 5.476 1.00 96.62 96 GLU A N 1
ATOM 734 C CA . GLU A 1 96 ? -6.126 -6.823 4.315 1.00 96.62 96 GLU A CA 1
ATOM 735 C C . GLU A 1 96 ? -4.724 -6.245 4.066 1.00 96.62 96 GLU A C 1
ATOM 737 O O . GLU A 1 96 ? -4.217 -6.349 2.944 1.00 96.62 96 GLU A O 1
ATOM 742 N N . LEU A 1 97 ? -4.061 -5.715 5.097 1.00 96.12 97 LEU A N 1
ATOM 743 C CA . LEU A 1 97 ? -2.684 -5.216 5.013 1.00 96.12 97 LEU A CA 1
ATOM 744 C C . LEU A 1 97 ? -1.706 -6.324 4.591 1.00 96.12 97 LEU A C 1
ATOM 746 O O . LEU A 1 97 ? -0.852 -6.116 3.720 1.00 96.12 97 LEU A O 1
ATOM 750 N N . ALA A 1 98 ? -1.871 -7.541 5.118 1.00 95.38 98 ALA A N 1
ATOM 751 C CA . ALA A 1 98 ? -1.086 -8.700 4.697 1.00 95.38 98 ALA A CA 1
ATOM 752 C C . ALA A 1 98 ? -1.292 -9.033 3.205 1.00 95.38 98 ALA A C 1
ATOM 754 O O . ALA A 1 98 ? -0.332 -9.342 2.488 1.00 95.38 98 ALA A O 1
ATOM 755 N N . SER A 1 99 ? -2.529 -8.920 2.714 1.00 95.81 99 SER A N 1
ATOM 756 C CA . SER A 1 99 ? -2.866 -9.081 1.297 1.00 95.81 99 SER A CA 1
ATOM 757 C C . SER A 1 99 ? -2.218 -7.990 0.430 1.00 95.81 99 SER A C 1
ATOM 759 O O . SER A 1 99 ? -1.618 -8.295 -0.608 1.00 95.81 99 SER A O 1
ATOM 761 N N . CYS A 1 100 ? -2.261 -6.729 0.874 1.00 95.75 100 CYS A N 1
ATOM 762 C CA . CYS A 1 100 ? -1.582 -5.602 0.227 1.00 95.75 100 CYS A CA 1
ATOM 763 C C . CYS A 1 100 ? -0.074 -5.844 0.106 1.00 95.75 100 CYS A C 1
ATOM 765 O O . CYS A 1 100 ? 0.481 -5.647 -0.972 1.00 95.75 100 CYS A O 1
ATOM 767 N N . ARG A 1 101 ? 0.580 -6.401 1.132 1.00 95.50 101 ARG A N 1
ATOM 768 C CA . ARG A 1 101 ? 2.004 -6.776 1.068 1.00 95.50 101 ARG A CA 1
ATOM 769 C C . ARG A 1 101 ? 2.302 -7.773 -0.056 1.00 95.50 101 ARG A C 1
ATOM 771 O O . ARG A 1 101 ? 3.316 -7.653 -0.747 1.00 95.50 101 ARG A O 1
ATOM 778 N N . GLY A 1 102 ? 1.420 -8.752 -0.260 1.00 95.81 102 GLY A N 1
ATOM 779 C CA . GLY A 1 102 ? 1.517 -9.698 -1.374 1.00 95.81 102 GLY A CA 1
ATOM 780 C C . GLY A 1 102 ? 1.382 -9.016 -2.739 1.00 95.81 102 GLY A C 1
ATOM 781 O O . GLY A 1 102 ? 2.194 -9.264 -3.633 1.00 95.81 102 GLY A O 1
ATOM 782 N N . ARG A 1 103 ? 0.397 -8.121 -2.892 1.00 96.75 103 ARG A N 1
ATOM 783 C CA . ARG A 1 103 ? 0.199 -7.335 -4.125 1.00 96.75 103 ARG A CA 1
ATOM 784 C C . ARG A 1 103 ? 1.370 -6.396 -4.399 1.00 96.75 103 ARG A C 1
ATOM 786 O O . ARG A 1 103 ? 1.848 -6.352 -5.525 1.00 96.75 103 ARG A O 1
ATOM 793 N N . PHE A 1 104 ? 1.895 -5.736 -3.374 1.00 97.25 104 PHE A N 1
ATOM 794 C CA . PHE A 1 104 ? 3.038 -4.839 -3.492 1.00 97.25 104 PHE A CA 1
ATOM 795 C C . PHE A 1 104 ? 4.286 -5.547 -4.022 1.00 97.25 104 PHE A C 1
ATOM 797 O O . PHE A 1 104 ? 4.955 -5.032 -4.914 1.00 97.25 104 PHE A O 1
ATOM 804 N N . ARG A 1 105 ? 4.585 -6.761 -3.540 1.00 96.25 105 ARG A N 1
ATOM 805 C CA . ARG A 1 105 ? 5.709 -7.549 -4.077 1.00 96.25 105 ARG A CA 1
ATOM 806 C C . ARG A 1 105 ? 5.549 -7.811 -5.573 1.00 96.25 105 ARG A C 1
ATOM 808 O O . ARG A 1 105 ? 6.511 -7.655 -6.316 1.00 96.25 105 ARG A O 1
ATOM 815 N N . LYS A 1 106 ? 4.340 -8.166 -6.017 1.00 96.75 106 LYS A N 1
AT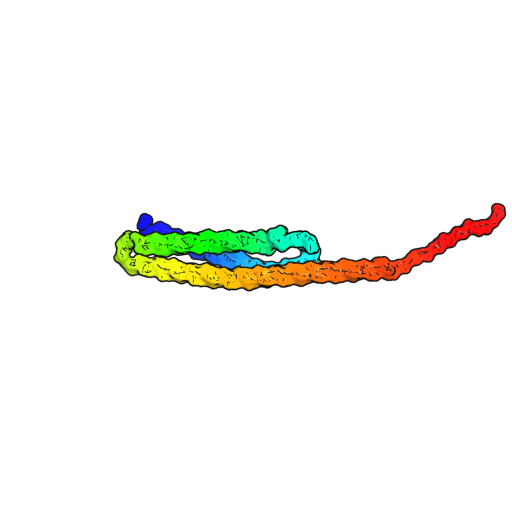OM 816 C CA . LYS A 1 106 ? 4.040 -8.363 -7.444 1.00 96.75 106 LYS A CA 1
ATOM 817 C C . LYS A 1 106 ? 4.166 -7.056 -8.231 1.00 96.75 106 LYS A C 1
ATOM 819 O O . LYS A 1 106 ? 4.790 -7.054 -9.285 1.00 96.75 106 LYS A O 1
ATOM 824 N N . ALA A 1 107 ? 3.648 -5.953 -7.693 1.00 96.44 107 ALA A N 1
ATOM 825 C CA . ALA A 1 107 ? 3.740 -4.630 -8.304 1.00 96.44 107 ALA A CA 1
ATOM 826 C C . ALA A 1 107 ? 5.198 -4.184 -8.499 1.00 96.44 107 ALA A C 1
ATOM 828 O O . ALA A 1 107 ? 5.559 -3.743 -9.584 1.00 96.44 107 ALA A O 1
ATOM 829 N N . ARG A 1 108 ? 6.065 -4.391 -7.496 1.00 94.69 108 ARG A N 1
ATOM 830 C CA . ARG A 1 108 ? 7.508 -4.118 -7.614 1.00 94.69 108 ARG A CA 1
ATOM 831 C C . ARG A 1 108 ? 8.171 -4.932 -8.718 1.00 94.69 108 ARG A C 1
ATOM 833 O O . ARG A 1 108 ? 9.014 -4.400 -9.429 1.00 94.69 108 ARG A O 1
ATOM 840 N N . LEU A 1 109 ? 7.825 -6.213 -8.850 1.00 94.94 109 LEU A N 1
ATOM 841 C CA . LEU A 1 109 ? 8.372 -7.051 -9.921 1.00 94.94 109 LEU A CA 1
ATOM 842 C C . LEU A 1 109 ? 7.919 -6.555 -11.299 1.00 94.94 109 LEU A C 1
ATOM 844 O O . LEU A 1 109 ? 8.761 -6.416 -12.179 1.00 94.94 109 LEU A O 1
ATOM 848 N N . SER A 1 110 ?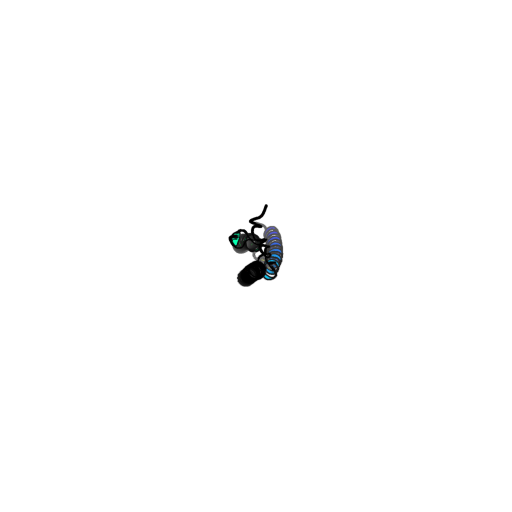 6.635 -6.210 -11.445 1.00 93.88 110 SER A N 1
ATOM 849 C CA . SER A 1 110 ? 6.077 -5.626 -12.675 1.00 93.88 110 SER A CA 1
ATOM 850 C C . SER A 1 110 ? 6.802 -4.335 -13.074 1.00 93.88 110 SER A C 1
ATOM 852 O O . SER A 1 110 ? 7.289 -4.208 -14.196 1.00 93.88 110 SER A O 1
ATOM 854 N N . ALA A 1 111 ? 6.968 -3.404 -12.129 1.00 92.12 111 ALA A N 1
ATOM 855 C CA . ALA A 1 111 ? 7.661 -2.140 -12.373 1.00 92.12 111 ALA A CA 1
ATOM 856 C C . ALA A 1 111 ? 9.133 -2.350 -12.773 1.00 92.12 111 ALA A C 1
ATOM 858 O O . ALA A 1 111 ? 9.616 -1.722 -13.715 1.00 92.12 111 ALA A O 1
ATOM 859 N N . ARG A 1 112 ? 9.842 -3.273 -12.106 1.00 90.69 112 ARG A N 1
ATOM 860 C CA . ARG A 1 112 ? 11.230 -3.623 -12.456 1.00 90.69 112 ARG A CA 1
ATOM 861 C C . ARG A 1 112 ? 11.342 -4.231 -13.846 1.00 90.69 112 ARG A C 1
ATOM 863 O O . ARG A 1 112 ? 12.281 -3.919 -14.575 1.00 90.69 112 ARG A O 1
ATOM 870 N N . GLU A 1 113 ? 10.398 -5.089 -14.217 1.00 91.88 113 GLU A N 1
ATOM 871 C CA . GLU A 1 113 ? 10.358 -5.675 -15.551 1.00 91.88 113 GLU A CA 1
ATOM 872 C C . GLU A 1 113 ? 10.122 -4.603 -16.621 1.00 91.88 113 GLU A C 1
ATOM 874 O O . GLU A 1 113 ? 10.881 -4.546 -17.589 1.00 91.88 113 GLU A O 1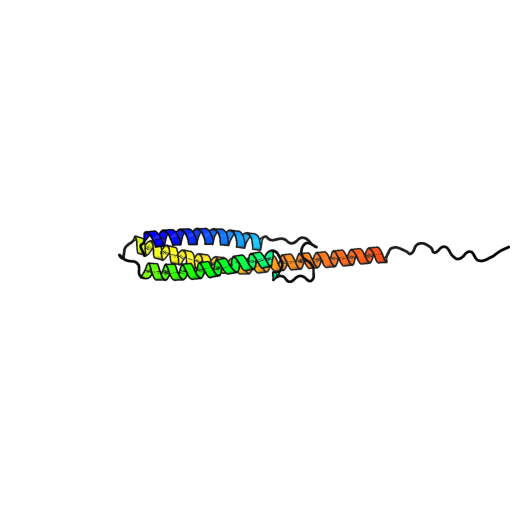
ATOM 879 N N . SER A 1 114 ? 9.151 -3.705 -16.422 1.00 90.12 114 SER A N 1
ATOM 880 C CA . SER A 1 114 ? 8.893 -2.599 -17.354 1.00 90.12 114 SER A CA 1
ATOM 881 C C . SER A 1 114 ? 10.116 -1.688 -17.515 1.00 90.12 114 SER A C 1
ATOM 883 O O . SER A 1 114 ? 10.516 -1.380 -18.640 1.00 90.12 114 SER A O 1
ATOM 885 N N . LEU A 1 115 ? 10.791 -1.338 -16.414 1.00 89.12 115 LEU A N 1
ATOM 886 C CA . LEU A 1 115 ? 12.016 -0.535 -16.452 1.00 89.12 115 LEU A CA 1
ATOM 887 C C . LEU A 1 115 ? 13.136 -1.236 -17.237 1.00 89.12 115 LEU A C 1
ATOM 889 O O . LEU A 1 115 ? 13.794 -0.630 -18.086 1.00 89.12 115 LEU A O 1
ATOM 893 N N . ALA A 1 116 ? 13.344 -2.531 -16.989 1.00 89.62 116 ALA A N 1
ATOM 894 C CA . ALA A 1 116 ? 14.344 -3.320 -17.701 1.00 89.62 116 ALA A CA 1
ATOM 895 C C . ALA A 1 116 ? 14.034 -3.423 -19.203 1.00 89.62 116 ALA A C 1
ATOM 897 O O . ALA A 1 116 ? 14.944 -3.328 -20.035 1.00 89.62 116 ALA A O 1
ATOM 898 N N . GLN A 1 117 ? 12.759 -3.588 -19.565 1.00 90.56 117 GLN A N 1
ATOM 899 C CA . GLN A 1 117 ? 12.315 -3.603 -20.956 1.00 90.56 117 GLN A CA 1
ATOM 900 C C . GLN A 1 117 ? 12.573 -2.253 -21.638 1.00 90.56 117 GLN A C 1
ATOM 902 O O . GLN A 1 117 ? 13.156 -2.236 -22.725 1.00 90.56 117 GLN A O 1
ATOM 907 N N . ALA A 1 118 ? 12.242 -1.135 -20.988 1.00 88.94 118 ALA A N 1
ATOM 908 C CA . ALA A 1 118 ? 12.481 0.209 -21.515 1.00 88.94 118 ALA A CA 1
ATOM 909 C C . ALA A 1 118 ? 13.974 0.474 -21.772 1.00 88.94 118 ALA A C 1
ATOM 911 O O . ALA A 1 118 ? 14.352 0.847 -22.884 1.00 88.94 118 ALA A O 1
ATOM 912 N N . ARG A 1 119 ? 14.843 0.161 -20.800 1.00 89.81 119 ARG A N 1
ATOM 913 C CA . ARG A 1 119 ? 16.308 0.281 -20.946 1.00 89.81 119 ARG A CA 1
ATOM 914 C C . ARG A 1 119 ? 16.853 -0.597 -22.074 1.00 89.81 119 ARG A C 1
ATOM 916 O O . ARG A 1 119 ? 17.746 -0.201 -22.823 1.00 89.81 119 ARG A O 1
ATOM 923 N N . LYS A 1 120 ? 16.322 -1.814 -22.228 1.00 89.69 120 LYS A N 1
ATOM 924 C CA . LYS A 1 120 ? 16.711 -2.722 -23.318 1.00 89.69 120 LYS A CA 1
ATOM 925 C C . LYS A 1 120 ? 16.311 -2.167 -24.685 1.00 89.69 120 LYS A C 1
ATOM 927 O O . LYS A 1 120 ? 17.079 -2.307 -25.638 1.00 89.69 120 LYS A O 1
ATOM 932 N N . LEU A 1 121 ? 15.125 -1.569 -24.794 1.00 89.44 121 LEU A N 1
ATOM 933 C CA . LEU A 1 121 ? 14.668 -0.913 -26.019 1.00 89.44 121 LEU A CA 1
ATOM 934 C C . LEU A 1 121 ? 15.528 0.308 -26.348 1.00 89.44 121 LEU A C 1
ATOM 936 O O . LEU A 1 121 ? 15.969 0.432 -27.486 1.00 89.44 121 LEU A O 1
ATOM 940 N N . GLU A 1 122 ? 15.851 1.135 -25.358 1.00 88.81 122 GLU A N 1
ATOM 941 C CA . GLU A 1 122 ? 16.739 2.288 -25.525 1.00 88.81 122 GLU A CA 1
ATOM 942 C C . GLU A 1 122 ? 18.121 1.875 -26.049 1.00 88.81 122 GLU A C 1
ATOM 944 O O . GLU A 1 122 ? 18.559 2.369 -27.087 1.00 88.81 122 GLU A O 1
ATOM 949 N N . ARG A 1 123 ? 18.766 0.878 -25.426 1.00 89.81 123 ARG A N 1
ATOM 950 C CA . ARG A 1 123 ? 20.055 0.343 -25.906 1.00 89.81 123 ARG A CA 1
ATOM 951 C C . ARG A 1 123 ? 19.981 -0.146 -27.354 1.00 89.81 123 ARG A C 1
ATOM 953 O O . ARG A 1 123 ? 20.905 0.083 -28.128 1.00 89.81 123 ARG A O 1
ATOM 960 N N . ARG A 1 124 ? 18.886 -0.807 -27.743 1.00 90.00 124 ARG A N 1
ATOM 961 C CA . ARG A 1 124 ? 18.678 -1.265 -29.130 1.00 90.00 124 ARG A CA 1
ATOM 962 C C . ARG A 1 124 ? 18.531 -0.100 -30.107 1.00 90.00 124 ARG A C 1
ATOM 964 O O . ARG A 1 124 ? 19.085 -0.172 -31.200 1.00 90.00 124 ARG A O 1
ATOM 971 N N . LEU A 1 125 ? 17.789 0.941 -29.732 1.00 88.56 125 LEU A N 1
ATOM 972 C CA . LEU A 1 125 ? 17.618 2.135 -30.561 1.00 88.56 125 LEU A CA 1
ATOM 973 C C . LEU A 1 125 ? 18.949 2.869 -30.751 1.00 88.56 125 LEU A C 1
ATOM 975 O O . LEU A 1 125 ? 19.274 3.216 -31.884 1.00 88.56 125 LEU A O 1
ATOM 979 N N . LEU A 1 126 ? 19.745 3.005 -29.684 1.00 87.81 126 LEU A N 1
ATOM 980 C CA . LEU A 1 126 ? 21.091 3.581 -29.744 1.00 87.81 126 LEU A CA 1
ATOM 981 C C . LEU A 1 126 ? 22.015 2.776 -30.668 1.00 87.81 126 LEU A C 1
ATOM 983 O O . LEU A 1 126 ? 22.641 3.333 -31.559 1.00 87.81 126 LEU A O 1
ATOM 987 N N . LEU A 1 127 ? 22.072 1.447 -30.530 1.00 90.06 127 LEU A N 1
ATOM 988 C CA . LEU A 1 127 ? 22.899 0.618 -31.420 1.00 90.06 127 LEU A CA 1
ATOM 989 C C . LEU A 1 127 ? 22.482 0.744 -32.892 1.00 90.06 127 LEU A C 1
ATOM 991 O O . LEU A 1 127 ? 23.334 0.779 -33.780 1.00 90.06 127 LEU A O 1
ATOM 995 N N . ARG A 1 128 ? 21.173 0.829 -33.161 1.00 88.75 128 ARG A N 1
ATOM 996 C CA . ARG A 1 128 ? 20.658 1.005 -34.522 1.00 88.75 128 ARG A CA 1
ATOM 997 C C . ARG A 1 128 ? 21.054 2.358 -35.111 1.00 88.75 128 ARG A C 1
ATOM 999 O O . ARG A 1 128 ? 21.411 2.390 -36.285 1.00 88.75 128 ARG A O 1
ATOM 1006 N N . SER A 1 129 ? 21.002 3.447 -34.340 1.00 86.62 129 SER A N 1
ATOM 1007 C CA . SER A 1 129 ? 21.419 4.763 -34.841 1.00 86.62 129 SER A CA 1
ATOM 1008 C C . SER A 1 129 ? 22.912 4.789 -35.179 1.00 86.62 129 SER A C 1
ATOM 1010 O O . SER A 1 129 ? 23.264 5.250 -36.261 1.00 86.62 129 SER A O 1
ATOM 1012 N N . TYR A 1 130 ? 23.773 4.189 -34.346 1.00 84.12 130 TYR A N 1
ATOM 1013 C CA . TYR A 1 130 ? 25.206 4.061 -34.648 1.00 84.12 130 TYR A CA 1
ATOM 1014 C C . TYR A 1 130 ? 25.485 3.270 -35.934 1.00 84.12 130 TYR A C 1
ATOM 1016 O O . TYR A 1 130 ? 26.340 3.667 -36.724 1.00 84.12 130 TYR A O 1
ATOM 1024 N N . ALA A 1 131 ? 24.761 2.173 -36.178 1.00 84.19 131 ALA A N 1
ATOM 1025 C CA . ALA A 1 131 ? 24.936 1.372 -37.392 1.00 84.19 131 ALA A CA 1
ATOM 1026 C C . ALA A 1 131 ? 24.563 2.139 -38.677 1.00 84.19 131 ALA A C 1
ATOM 1028 O O . ALA A 1 131 ? 25.204 1.959 -39.713 1.00 84.19 131 ALA A O 1
ATOM 1029 N N . VAL A 1 132 ? 23.549 3.010 -38.613 1.00 75.38 132 VAL A N 1
ATOM 1030 C CA . VAL A 1 132 ? 23.153 3.867 -39.742 1.00 75.38 132 VAL A CA 1
ATOM 1031 C C . VAL A 1 132 ? 24.216 4.936 -40.007 1.00 75.38 132 VAL A C 1
ATOM 1033 O O . VAL A 1 132 ? 24.621 5.097 -41.154 1.00 75.38 132 VAL A O 1
ATOM 1036 N N . SER A 1 133 ? 24.736 5.596 -38.967 1.00 66.38 133 SER A N 1
ATOM 1037 C CA . SER A 1 133 ? 25.791 6.613 -39.111 1.00 66.38 133 SER A CA 1
ATOM 1038 C C . SER A 1 133 ? 27.130 6.046 -39.596 1.00 66.38 133 SER A C 1
ATOM 1040 O O . SER A 1 133 ? 27.862 6.732 -40.297 1.00 66.38 133 SER A O 1
ATOM 1042 N N . ALA A 1 134 ? 27.454 4.789 -39.279 1.00 62.34 134 ALA A N 1
ATOM 1043 C CA . ALA A 1 134 ? 28.661 4.126 -39.784 1.00 62.34 134 ALA A CA 1
ATOM 1044 C C . ALA A 1 134 ? 28.576 3.728 -41.272 1.00 62.34 134 ALA A C 1
ATOM 1046 O O . ALA A 1 134 ? 29.596 3.414 -41.880 1.00 62.34 134 ALA A O 1
ATOM 1047 N N . THR A 1 135 ? 27.371 3.717 -41.851 1.00 59.09 135 THR A N 1
ATOM 1048 C CA . THR A 1 135 ? 27.131 3.325 -43.251 1.00 59.09 135 THR A CA 1
ATOM 1049 C C . THR A 1 135 ? 27.077 4.534 -44.191 1.00 59.09 135 THR A C 1
ATOM 1051 O O . THR A 1 135 ? 26.959 4.350 -45.399 1.00 59.09 135 THR A O 1
ATOM 1054 N N . GLU A 1 136 ? 27.179 5.766 -43.681 1.00 51.94 136 GLU A N 1
ATOM 1055 C CA . GLU A 1 136 ? 27.257 6.958 -44.527 1.00 51.94 136 GLU A CA 1
ATOM 1056 C C . GLU A 1 136 ? 28.607 6.954 -45.273 1.00 51.94 136 GLU A C 1
ATOM 1058 O O . GLU A 1 136 ? 29.659 7.073 -44.636 1.00 51.94 136 GLU A O 1
ATOM 1063 N N . PRO A 1 137 ? 28.623 6.731 -46.604 1.00 55.22 137 PRO A N 1
ATOM 1064 C CA . PRO A 1 137 ? 29.865 6.677 -47.356 1.00 55.22 137 PRO A CA 1
ATOM 1065 C C . PRO A 1 137 ? 30.533 8.049 -47.292 1.00 55.22 137 PRO A C 1
ATOM 1067 O O . PRO A 1 137 ? 29.883 9.069 -47.523 1.00 55.22 137 PRO A O 1
ATOM 1070 N N . ALA A 1 138 ? 31.831 8.058 -46.980 1.00 59.62 138 ALA A N 1
ATOM 1071 C CA . ALA A 1 138 ? 32.642 9.266 -46.980 1.00 59.62 138 ALA A CA 1
ATOM 1072 C C . ALA A 1 138 ? 32.379 10.070 -48.269 1.00 59.62 138 ALA A C 1
ATOM 1074 O O . ALA A 1 138 ? 32.397 9.471 -49.353 1.00 59.62 138 ALA A O 1
ATOM 1075 N N . PRO A 1 139 ? 32.127 11.392 -48.183 1.00 66.38 139 PRO A N 1
ATOM 1076 C CA . PRO A 1 139 ? 32.024 12.212 -49.381 1.00 66.38 139 PRO A CA 1
ATOM 1077 C C . PRO A 1 139 ? 33.301 12.003 -50.207 1.00 66.38 139 PRO A C 1
ATOM 1079 O O . PRO A 1 139 ? 34.385 11.927 -49.616 1.00 66.38 139 PRO A O 1
ATOM 1082 N N . PRO A 1 140 ? 33.198 11.841 -51.540 1.00 59.09 140 PRO A N 1
ATOM 1083 C CA . PRO A 1 140 ? 34.368 11.631 -52.379 1.00 59.09 140 PRO A CA 1
ATOM 1084 C C . PRO A 1 140 ? 35.342 12.778 -52.123 1.00 59.09 140 PRO A C 1
ATOM 1086 O O . PRO A 1 140 ? 35.001 13.943 -52.313 1.00 59.09 140 PRO A O 1
ATOM 1089 N N . GLY A 1 141 ? 36.522 12.431 -51.608 1.00 57.41 141 GLY A N 1
ATOM 1090 C CA . GLY A 1 141 ? 37.578 13.391 -51.352 1.00 57.41 141 GLY A CA 1
ATOM 1091 C C . GLY A 1 141 ? 37.916 14.110 -52.649 1.00 57.41 141 GLY A C 1
ATOM 1092 O O . GLY A 1 141 ? 38.302 13.466 -53.626 1.00 57.41 141 GLY A O 1
ATOM 1093 N N . ASP A 1 142 ? 37.770 15.432 -52.644 1.00 58.31 142 ASP A N 1
ATOM 1094 C CA . ASP A 1 142 ? 38.428 16.288 -53.620 1.00 58.31 142 ASP A CA 1
ATOM 1095 C C . ASP A 1 142 ? 39.931 16.020 -53.500 1.00 58.31 142 ASP A C 1
ATOM 1097 O O . ASP A 1 142 ? 40.583 16.361 -52.508 1.00 58.31 142 ASP A O 1
ATOM 1101 N N . GLY A 1 143 ? 40.459 15.298 -54.488 1.00 51.75 143 GLY A N 1
ATOM 1102 C CA . GLY A 1 143 ? 41.881 15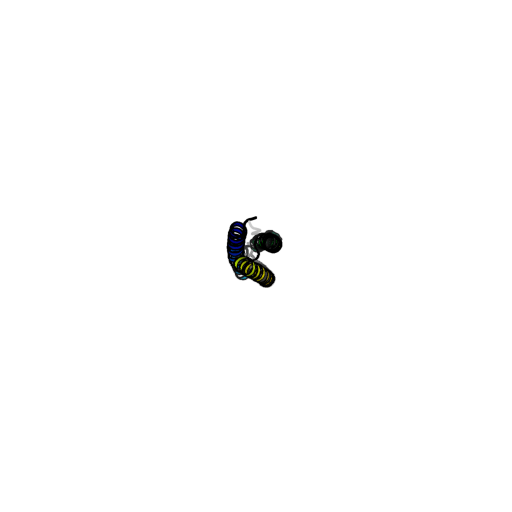.031 -54.615 1.00 51.75 143 GLY A CA 1
ATOM 1103 C C . GLY A 1 143 ? 42.656 16.345 -54.760 1.00 51.75 143 GLY A C 1
ATOM 1104 O O . GLY A 1 143 ? 42.134 17.316 -55.313 1.00 51.75 143 GLY A O 1
ATOM 1105 N N . PRO A 1 144 ? 43.909 16.407 -54.281 1.00 55.25 144 PRO A N 1
ATOM 1106 C CA . PRO A 1 144 ? 44.703 17.617 -54.382 1.00 55.25 144 PRO A CA 1
ATOM 1107 C C . PRO A 1 144 ? 44.988 17.908 -55.858 1.00 55.25 144 PRO A C 1
ATOM 1109 O O . PRO A 1 144 ? 45.664 17.132 -56.533 1.00 55.25 144 PRO A O 1
ATOM 1112 N N . ALA A 1 145 ? 44.494 19.042 -56.354 1.00 53.03 145 ALA A N 1
ATOM 1113 C CA . ALA A 1 145 ? 44.949 19.617 -57.612 1.00 53.03 145 ALA A CA 1
ATOM 1114 C C . ALA A 1 145 ? 46.395 20.110 -57.427 1.00 53.03 145 ALA A C 1
ATOM 1116 O O . ALA A 1 145 ? 46.641 21.261 -57.070 1.00 53.03 145 ALA A O 1
ATOM 1117 N N . GLN A 1 146 ? 47.351 19.198 -57.613 1.00 53.38 146 GLN A N 1
ATOM 1118 C CA . GLN A 1 146 ? 48.735 19.529 -57.932 1.00 53.38 146 GLN A CA 1
ATOM 1119 C C . GLN A 1 146 ? 48.878 19.743 -59.447 1.00 53.38 146 GLN A C 1
ATOM 1121 O O . GLN A 1 146 ? 48.359 18.963 -60.242 1.00 53.38 146 GLN A O 1
ATOM 1126 N N . ASP A 1 147 ? 49.639 20.792 -59.771 1.00 46.88 147 ASP A N 1
ATOM 1127 C CA . ASP A 1 147 ? 50.330 21.110 -61.028 1.00 46.88 147 ASP A CA 1
ATOM 1128 C C . ASP A 1 147 ? 49.523 21.548 -62.266 1.00 46.88 147 ASP A C 1
ATOM 1130 O O . ASP A 1 147 ? 48.875 20.759 -62.945 1.00 46.88 147 ASP A O 1
ATOM 1134 N N . ALA A 1 148 ? 49.704 22.814 -62.675 1.00 47.91 148 ALA A N 1
ATOM 1135 C CA . ALA A 1 148 ? 50.713 23.181 -63.687 1.00 47.91 148 ALA A CA 1
ATOM 1136 C C . ALA A 1 148 ? 50.430 24.559 -64.334 1.00 47.91 148 ALA A C 1
ATOM 1138 O O . ALA A 1 148 ? 49.502 24.676 -65.135 1.00 47.91 148 ALA A O 1
ATOM 1139 N N . ARG A 1 149 ? 51.301 25.548 -64.063 1.00 45.31 149 ARG A N 1
ATOM 1140 C CA . ARG A 1 149 ? 51.985 26.479 -65.003 1.00 45.31 149 ARG A CA 1
ATOM 1141 C C . ARG A 1 149 ? 52.269 27.850 -64.401 1.00 45.31 149 ARG A C 1
ATOM 1143 O O . ARG A 1 149 ? 51.331 28.474 -63.867 1.00 45.31 149 ARG A O 1
#

Foldseek 3Di:
DALVVLVVLLVVLVVLLVVLLVLLVCLLPDADAAPPADLPDDPCPDPSNVSLVVSVVSLVVSLVSLVVSLVVLVVDDDDDPSSVVSNVSSVVSNVSSVVSVVSNVNSSVNNVVNVVVSSVVNVVVVVVVVVVVVPPPDDPDPDDPDDDD

Sequence (149 aa):
MSLRGLEERLTALQETTAQLRGLIDRLAKLEFQPGAVPLDADDDSSASGELSAEIGQMMRSGLDEQELLREEVSFARPDGVEKTRLREDVERLGAELASCRGRFRKARLSARESLAQARKLERRLLLRSYAVSATEPAPPGDGPAQDAR